Protein AF-A0A703T519-F1 (afdb_monomer_lite)

Sequence (59 aa):
NHLKLVRFAVENKTPSALNIRESDFWQPGIRAVMFSQPVSQLLAGTRMDVYVIRDGEGS

InterPro domains:
  IPR055397 TraK, C-terminal domain [PF2353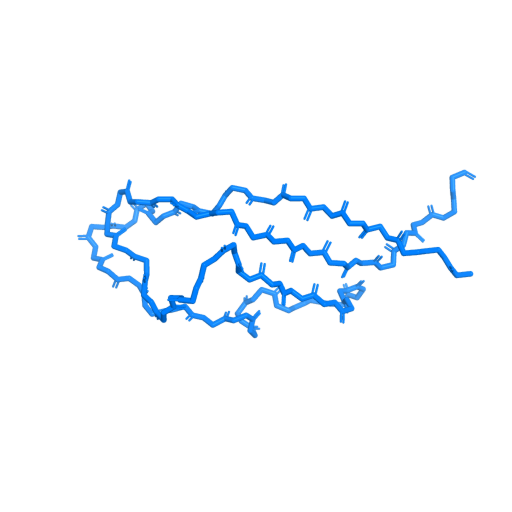6] (1-54)

Structure (mmCIF, N/CA/C/O backbone):
data_AF-A0A703T519-F1
#
_entry.id   AF-A0A703T519-F1
#
loop_
_atom_site.group_PDB
_atom_site.id
_atom_site.type_symbol
_atom_site.label_atom_id
_atom_site.label_alt_id
_atom_site.label_comp_id
_atom_site.label_asym_id
_atom_site.label_entity_id
_atom_site.label_seq_id
_atom_site.pdbx_PDB_ins_code
_atom_site.Cartn_x
_atom_site.Cartn_y
_atom_site.Cartn_z
_atom_site.occupancy
_atom_site.B_iso_or_equiv
_atom_site.auth_seq_id
_atom_site.auth_comp_id
_atom_site.auth_asym_id
_atom_site.auth_atom_id
_atom_site.pdbx_PDB_model_num
ATOM 1 N N . ASN A 1 1 ? 12.767 -1.881 -22.861 1.00 67.19 1 ASN A N 1
ATOM 2 C CA . ASN A 1 1 ? 11.750 -1.547 -21.845 1.00 67.19 1 ASN A CA 1
ATOM 3 C C . ASN A 1 1 ? 11.969 -2.499 -20.682 1.00 67.19 1 ASN A C 1
ATOM 5 O O . ASN A 1 1 ? 11.844 -3.697 -20.901 1.00 67.19 1 ASN A O 1
ATOM 9 N N . HIS A 1 2 ? 12.445 -2.020 -19.535 1.00 84.12 2 HIS A N 1
ATOM 10 C CA . HIS A 1 2 ? 12.681 -2.884 -18.375 1.00 84.12 2 HIS A CA 1
ATOM 11 C C . HIS A 1 2 ? 11.634 -2.563 -17.317 1.00 84.12 2 HIS A C 1
ATOM 13 O O . HIS A 1 2 ? 11.274 -1.406 -17.121 1.00 84.12 2 HIS A O 1
ATOM 19 N N . LEU A 1 3 ? 11.109 -3.602 -16.682 1.00 92.44 3 LEU A N 1
ATOM 20 C CA . LEU A 1 3 ? 10.133 -3.470 -15.612 1.00 92.44 3 LEU A CA 1
ATOM 21 C C . LEU A 1 3 ? 10.854 -3.555 -14.273 1.00 92.44 3 LEU A C 1
ATOM 23 O O . LEU A 1 3 ? 11.793 -4.337 -14.115 1.00 92.44 3 LEU A O 1
ATOM 27 N N . LYS A 1 4 ? 10.389 -2.777 -13.300 1.00 93.81 4 LYS A N 1
ATOM 28 C CA . LYS A 1 4 ? 10.872 -2.826 -11.922 1.00 93.81 4 LYS A CA 1
ATOM 29 C C . LYS A 1 4 ? 9.737 -3.219 -10.990 1.00 93.81 4 LYS A C 1
ATOM 31 O O . LYS A 1 4 ? 8.678 -2.596 -11.015 1.00 93.81 4 LYS A O 1
ATOM 36 N N . LEU A 1 5 ? 9.995 -4.211 -10.141 1.00 94.75 5 LEU A N 1
ATOM 37 C CA . LEU A 1 5 ? 9.137 -4.563 -9.014 1.00 94.75 5 LEU A CA 1
ATOM 38 C C . LEU A 1 5 ? 9.572 -3.770 -7.777 1.00 9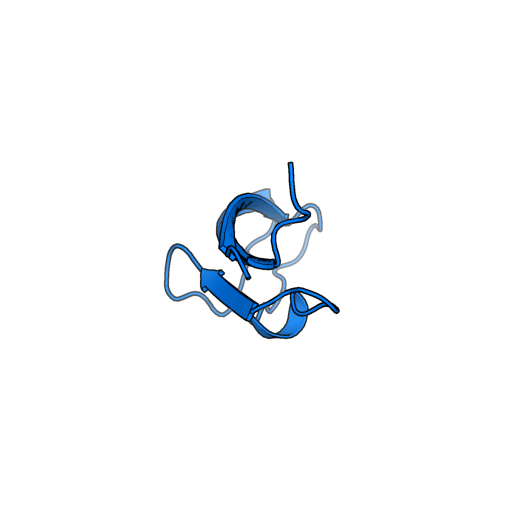4.75 5 LEU A C 1
ATOM 40 O O . LEU A 1 5 ? 10.744 -3.793 -7.397 1.00 94.75 5 LEU A O 1
ATOM 44 N N . VAL A 1 6 ? 8.631 -3.082 -7.139 1.00 95.75 6 VAL A N 1
ATOM 45 C CA . VAL A 1 6 ? 8.844 -2.345 -5.889 1.00 95.75 6 VAL A CA 1
ATOM 46 C C . VAL A 1 6 ? 7.840 -2.833 -4.854 1.00 95.75 6 VAL A C 1
ATOM 48 O O . VAL A 1 6 ? 6.660 -2.981 -5.160 1.00 95.75 6 VAL A O 1
ATOM 51 N N . ARG A 1 7 ? 8.302 -3.073 -3.624 1.00 97.00 7 ARG A N 1
ATOM 52 C CA . ARG A 1 7 ? 7.436 -3.403 -2.489 1.00 97.00 7 ARG A CA 1
ATOM 53 C C . ARG A 1 7 ? 7.225 -2.168 -1.624 1.00 97.00 7 ARG A C 1
ATOM 55 O O . ARG A 1 7 ? 8.197 -1.582 -1.150 1.00 97.00 7 ARG A O 1
ATOM 62 N N . PHE A 1 8 ? 5.968 -1.828 -1.380 1.00 96.56 8 PHE A N 1
ATOM 63 C CA . PHE A 1 8 ? 5.557 -0.772 -0.468 1.00 96.56 8 PHE A CA 1
ATOM 64 C C . PHE A 1 8 ? 4.904 -1.335 0.780 1.00 96.56 8 PHE A C 1
ATOM 66 O O . PHE A 1 8 ? 4.219 -2.349 0.758 1.00 96.56 8 PHE A O 1
ATOM 73 N N . ALA A 1 9 ? 5.112 -0.598 1.855 1.00 96.94 9 ALA A N 1
ATOM 74 C CA . ALA A 1 9 ? 4.493 -0.758 3.146 1.00 96.94 9 ALA A CA 1
ATOM 75 C C . ALA A 1 9 ? 3.307 0.203 3.249 1.00 96.94 9 ALA A C 1
ATOM 77 O O . ALA A 1 9 ? 3.526 1.397 3.452 1.00 96.94 9 ALA A O 1
ATOM 78 N N . VAL A 1 10 ? 2.077 -0.274 3.092 1.00 96.56 10 VAL A N 1
ATOM 79 C CA . VAL A 1 10 ? 0.895 0.596 3.147 1.00 96.56 10 VAL A CA 1
ATOM 80 C C . VAL A 1 10 ? 0.237 0.470 4.509 1.00 96.56 10 VAL A C 1
ATOM 82 O O . VAL A 1 10 ? -0.194 -0.612 4.895 1.00 96.56 10 VAL A O 1
ATOM 85 N N . GLU A 1 11 ? 0.172 1.579 5.236 1.00 97.50 11 GLU A N 1
ATOM 86 C CA . GLU A 1 11 ? -0.360 1.666 6.596 1.00 97.50 11 GLU A CA 1
ATOM 87 C C . GLU A 1 11 ? -1.597 2.566 6.623 1.00 97.50 11 GLU A C 1
ATOM 89 O O . GLU A 1 11 ? -1.571 3.682 6.093 1.00 97.50 11 GLU A O 1
ATOM 94 N N . ASN A 1 12 ? -2.665 2.112 7.280 1.00 97.44 12 ASN A N 1
ATOM 95 C CA . ASN A 1 12 ? -3.810 2.966 7.559 1.00 97.44 12 ASN A CA 1
ATOM 96 C C . ASN A 1 12 ? -3.572 3.764 8.848 1.00 97.44 12 ASN A C 1
ATOM 98 O 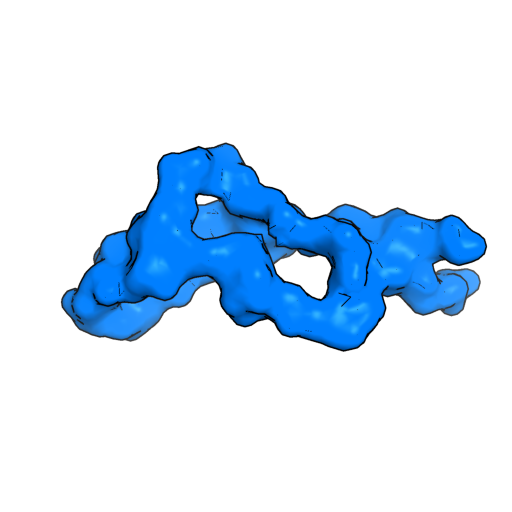O . ASN A 1 12 ? -3.773 3.265 9.955 1.00 97.44 12 ASN A O 1
ATOM 102 N N . LYS A 1 13 ? -3.197 5.033 8.679 1.00 97.06 13 LYS A N 1
ATOM 103 C CA . LYS A 1 13 ? -2.965 5.985 9.779 1.00 97.06 13 LYS A CA 1
ATOM 104 C C . LYS A 1 13 ? -4.226 6.708 10.257 1.00 97.06 13 LYS A C 1
ATOM 106 O O . LYS A 1 13 ? -4.145 7.578 11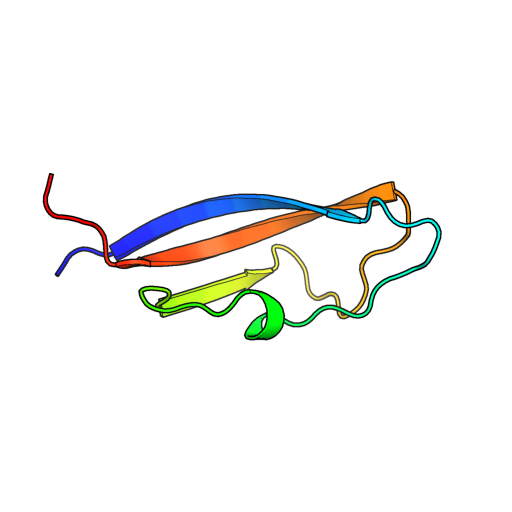.118 1.00 97.06 13 LYS A O 1
ATOM 111 N N . THR A 1 14 ? -5.382 6.396 9.679 1.00 96.31 14 THR A N 1
ATOM 112 C CA . THR A 1 14 ? -6.662 6.981 10.085 1.00 96.31 14 THR A CA 1
ATOM 113 C C . THR A 1 14 ? -7.281 6.165 11.226 1.00 96.31 14 THR A C 1
ATOM 115 O O . THR A 1 14 ? -6.983 4.975 11.360 1.00 96.31 14 THR A O 1
ATOM 118 N N . PRO A 1 15 ? -8.155 6.765 12.056 1.00 96.56 15 PRO A N 1
ATOM 119 C CA . PRO A 1 15 ? -8.825 6.044 13.140 1.00 96.56 15 PRO A CA 1
ATOM 120 C C . PRO A 1 15 ? -9.940 5.103 12.648 1.00 96.56 15 PRO A C 1
ATOM 122 O O . PRO A 1 15 ? -10.511 4.361 13.442 1.00 96.56 15 PRO A O 1
ATOM 125 N N . SER A 1 16 ? -10.273 5.128 11.355 1.00 97.69 16 SER A N 1
ATOM 126 C CA . SER A 1 16 ? -11.338 4.335 10.738 1.00 97.69 16 SER A CA 1
ATOM 127 C C . SER A 1 16 ? -10.775 3.292 9.785 1.00 97.69 16 SER A C 1
ATOM 129 O O . SER A 1 16 ? -9.689 3.458 9.240 1.00 97.69 16 SER A O 1
ATOM 131 N N . ALA A 1 17 ? -11.532 2.233 9.515 1.00 97.38 17 ALA A N 1
ATOM 132 C CA . ALA A 1 17 ? -11.173 1.332 8.432 1.00 97.38 17 ALA A CA 1
ATOM 133 C C . ALA A 1 17 ? -11.341 2.010 7.061 1.00 97.38 17 ALA A C 1
ATOM 135 O O . ALA A 1 17 ? -12.295 2.759 6.849 1.00 97.38 17 ALA A O 1
ATOM 136 N N . LEU A 1 18 ? -10.420 1.733 6.137 1.00 97.44 18 LEU A N 1
ATOM 137 C CA . LEU A 1 18 ? -10.442 2.273 4.779 1.00 97.44 18 LEU A CA 1
ATOM 138 C C . LEU A 1 18 ? -10.721 1.159 3.782 1.00 97.44 18 LEU A C 1
ATOM 140 O O . LEU A 1 18 ? -10.017 0.150 3.780 1.00 97.44 18 LEU A O 1
ATOM 144 N N . ASN A 1 19 ? -11.710 1.364 2.915 1.00 97.56 19 ASN A N 1
ATOM 145 C CA . ASN A 1 19 ? -11.880 0.519 1.740 1.00 97.56 19 ASN A CA 1
ATOM 146 C C . ASN A 1 19 ? -10.730 0.792 0.772 1.00 97.56 19 ASN A C 1
ATOM 148 O O . ASN A 1 19 ? -10.436 1.952 0.483 1.00 97.56 19 ASN A O 1
ATOM 152 N N . ILE A 1 20 ? -10.091 -0.271 0.294 1.00 96.00 20 ILE A N 1
ATOM 153 C CA . ILE A 1 20 ? -8.941 -0.184 -0.605 1.00 96.00 20 ILE A CA 1
ATOM 154 C C . ILE A 1 20 ? -9.118 -1.116 -1.797 1.00 96.00 20 ILE A C 1
ATOM 156 O O . ILE A 1 20 ? -9.654 -2.220 -1.683 1.00 96.00 20 ILE A O 1
ATOM 160 N N . ARG A 1 21 ? -8.640 -0.660 -2.949 1.00 97.06 21 ARG A N 1
ATOM 161 C CA . ARG A 1 21 ? -8.578 -1.406 -4.206 1.00 97.06 21 ARG A CA 1
ATOM 162 C C . ARG A 1 21 ? -7.229 -1.152 -4.854 1.00 97.06 21 ARG A C 1
ATOM 164 O O . ARG A 1 21 ? -6.639 -0.090 -4.685 1.00 97.06 21 ARG A O 1
ATOM 171 N N . GLU A 1 22 ? -6.757 -2.092 -5.660 1.00 96.12 22 GLU A N 1
ATOM 172 C CA . GLU A 1 22 ? -5.500 -1.929 -6.403 1.00 96.12 22 GLU A CA 1
ATOM 173 C C . GLU A 1 22 ? -5.528 -0.695 -7.320 1.00 96.12 22 GLU A C 1
ATOM 175 O O . GLU A 1 22 ? -4.520 -0.005 -7.465 1.00 96.12 22 GLU A O 1
ATOM 180 N N . SER A 1 23 ? -6.705 -0.350 -7.860 1.00 96.38 23 SER A N 1
ATOM 181 C CA . SER A 1 23 ? -6.920 0.854 -8.674 1.00 96.38 23 SER A CA 1
ATOM 182 C C . SER A 1 23 ? -6.598 2.158 -7.946 1.00 96.38 23 SER A C 1
ATOM 184 O O . SER A 1 23 ? -6.249 3.138 -8.595 1.00 96.38 23 SER A O 1
ATOM 186 N N . ASP A 1 24 ? -6.699 2.185 -6.616 1.00 95.25 24 ASP A N 1
ATOM 187 C CA . ASP A 1 24 ? -6.418 3.388 -5.826 1.00 95.25 24 ASP A CA 1
ATOM 188 C C . ASP A 1 24 ? -4.908 3.716 -5.815 1.00 95.25 24 ASP A C 1
ATOM 190 O O . ASP A 1 24 ? -4.511 4.835 -5.499 1.00 95.25 24 ASP A O 1
ATOM 194 N N . PHE A 1 25 ? -4.058 2.759 -6.208 1.00 94.75 25 PHE A N 1
ATOM 195 C CA . PHE A 1 25 ? -2.604 2.911 -6.306 1.00 94.75 25 PHE A CA 1
ATOM 196 C C . PHE A 1 25 ? -2.122 3.191 -7.738 1.00 94.75 25 PHE A C 1
ATOM 198 O O . PHE A 1 25 ? -0.922 3.378 -7.946 1.00 94.75 25 PHE A O 1
ATOM 205 N N . TRP A 1 26 ? -3.021 3.208 -8.729 1.00 95.06 26 TRP A N 1
ATOM 206 C CA . TRP A 1 26 ? -2.661 3.337 -10.142 1.00 95.06 26 TRP A CA 1
ATOM 207 C C . TRP A 1 26 ? -2.213 4.759 -10.502 1.00 95.06 26 TRP A C 1
ATOM 209 O O . TRP A 1 26 ? -2.904 5.735 -10.222 1.00 95.06 26 TRP A O 1
ATOM 219 N N . GLN A 1 27 ? -1.057 4.877 -11.159 1.00 92.94 27 GLN A N 1
ATOM 220 C CA . GLN A 1 27 ? -0.443 6.143 -11.581 1.00 92.94 27 GLN A CA 1
ATOM 221 C C . GLN A 1 27 ? 0.274 5.959 -12.931 1.00 92.94 27 GLN A C 1
ATOM 223 O O . GLN A 1 27 ? 0.620 4.827 -13.286 1.00 92.94 27 GLN A O 1
ATOM 228 N N . PRO A 1 28 ? 0.544 7.035 -13.696 1.00 94.31 2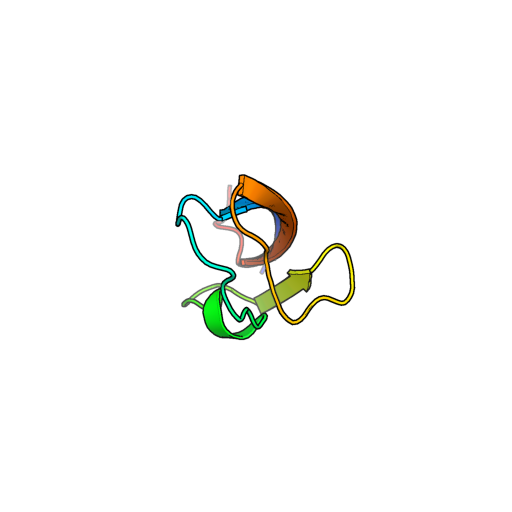8 PRO A N 1
ATOM 229 C CA . PRO A 1 28 ? 1.362 6.946 -14.903 1.00 94.31 28 PRO A CA 1
ATOM 230 C C . PRO A 1 28 ? 2.698 6.231 -14.646 1.00 94.31 28 PRO A C 1
ATOM 232 O O . PRO A 1 28 ? 3.371 6.476 -13.647 1.00 94.31 28 PRO A O 1
ATOM 235 N N . GLY A 1 29 ? 3.064 5.313 -15.542 1.00 92.50 29 GLY A N 1
ATOM 236 C CA . GLY A 1 29 ? 4.264 4.479 -15.407 1.00 92.50 29 GLY A CA 1
ATOM 237 C C . GLY A 1 29 ? 4.089 3.224 -14.542 1.00 92.50 29 GLY A C 1
ATOM 238 O O . GLY A 1 29 ? 4.965 2.361 -14.564 1.00 92.50 29 GLY A O 1
ATOM 239 N N . ILE A 1 30 ? 2.966 3.058 -13.832 1.00 95.31 30 ILE A N 1
ATOM 240 C CA . ILE A 1 30 ? 2.599 1.785 -13.193 1.00 95.31 30 ILE A CA 1
ATOM 241 C C . ILE A 1 30 ? 2.013 0.836 -14.245 1.00 95.31 30 ILE A C 1
ATOM 243 O O . ILE A 1 30 ? 1.276 1.236 -15.150 1.00 95.31 30 ILE A O 1
ATOM 247 N N . ARG A 1 31 ? 2.396 -0.435 -14.148 1.00 96.12 31 ARG A N 1
ATOM 248 C CA . ARG A 1 31 ? 1.994 -1.529 -15.041 1.00 96.12 31 ARG A CA 1
ATOM 249 C C . ARG A 1 31 ? 1.181 -2.594 -14.324 1.00 96.12 31 ARG A C 1
ATOM 251 O O . ARG A 1 31 ? 0.295 -3.173 -14.938 1.00 96.12 31 ARG A O 1
ATOM 258 N N . ALA A 1 32 ? 1.469 -2.833 -13.048 1.00 96.81 32 ALA A N 1
ATOM 259 C CA . ALA A 1 32 ? 0.668 -3.699 -12.198 1.00 96.81 32 ALA A CA 1
ATOM 260 C C . ALA A 1 32 ? 0.735 -3.237 -10.737 1.00 96.81 32 ALA A C 1
ATOM 262 O O . ALA A 1 32 ? 1.765 -2.718 -10.304 1.00 96.81 32 ALA A O 1
ATOM 263 N N . VAL A 1 33 ? -0.325 -3.491 -9.975 1.00 97.44 33 VAL A N 1
ATOM 264 C CA . VAL A 1 33 ? -0.349 -3.429 -8.511 1.00 97.44 33 VAL A CA 1
ATOM 265 C C . VAL A 1 33 ? -0.951 -4.737 -8.030 1.00 97.44 33 VAL A C 1
ATOM 267 O O . VAL A 1 33 ? -1.893 -5.227 -8.642 1.00 97.44 33 VAL A O 1
ATOM 270 N N . MET A 1 34 ? -0.384 -5.300 -6.972 1.00 97.62 34 MET A N 1
ATOM 271 C CA . MET A 1 34 ? -0.872 -6.519 -6.345 1.00 97.62 34 MET A CA 1
ATOM 272 C C . MET A 1 34 ? -0.788 -6.386 -4.830 1.00 97.62 34 MET A C 1
ATOM 274 O O . MET A 1 34 ? 0.258 -6.016 -4.283 1.00 97.62 34 MET A O 1
ATOM 278 N N . PHE A 1 35 ? -1.878 -6.704 -4.144 1.00 97.50 35 PHE A N 1
ATOM 279 C CA . PHE A 1 35 ? -1.874 -6.810 -2.686 1.00 97.50 35 PHE A CA 1
ATOM 280 C C . PHE A 1 35 ? -1.218 -8.118 -2.236 1.00 97.50 35 PHE A C 1
ATOM 282 O O . PHE A 1 35 ? -1.376 -9.156 -2.875 1.00 97.50 35 PHE A O 1
ATOM 289 N N . SER A 1 36 ? -0.488 -8.098 -1.115 1.00 96.44 36 SER A N 1
ATOM 290 C CA . SER A 1 36 ? 0.132 -9.314 -0.563 1.00 96.44 36 SER A CA 1
ATOM 291 C C . SER A 1 36 ? -0.886 -10.345 -0.061 1.00 96.44 36 SER A C 1
ATOM 293 O O . SER A 1 36 ? -0.532 -11.494 0.185 1.00 96.44 36 SER A O 1
ATOM 295 N N . GLN A 1 37 ? -2.136 -9.924 0.131 1.00 93.69 37 GLN A N 1
ATOM 296 C CA . GLN A 1 37 ? -3.252 -10.734 0.600 1.00 93.69 37 GLN A CA 1
ATOM 297 C C . GLN A 1 37 ? -4.569 -10.189 0.024 1.00 93.69 37 GLN A C 1
ATOM 299 O O . GLN A 1 37 ? -4.673 -8.982 -0.209 1.00 93.69 37 GLN A O 1
ATOM 304 N N . PRO A 1 38 ? -5.588 -11.040 -0.190 1.00 91.50 38 PRO A N 1
ATOM 305 C CA . PRO A 1 38 ? -6.880 -10.600 -0.702 1.00 91.50 38 PRO A CA 1
ATOM 306 C C . PRO A 1 38 ? -7.636 -9.828 0.385 1.00 91.50 38 PRO A C 1
ATOM 308 O O . PRO A 1 38 ? -8.275 -10.414 1.256 1.00 91.50 38 PRO A O 1
ATOM 311 N N . VAL A 1 39 ? -7.555 -8.499 0.341 1.00 93.06 39 VAL A N 1
ATOM 312 C CA . VAL A 1 39 ? -8.304 -7.606 1.232 1.00 93.06 39 VAL A CA 1
ATOM 313 C C . VAL A 1 39 ? -8.987 -6.504 0.440 1.00 93.06 39 VAL A C 1
ATOM 315 O O . VAL A 1 39 ? -8.439 -5.971 -0.520 1.00 93.06 39 VAL A O 1
ATOM 318 N N . SER A 1 40 ? -10.184 -6.137 0.884 1.00 95.50 40 SER A N 1
ATOM 319 C CA . SER A 1 40 ? -10.926 -4.971 0.396 1.00 95.50 40 SER A CA 1
ATOM 320 C C . SER A 1 40 ? -10.918 -3.814 1.397 1.00 95.50 40 SER A C 1
ATOM 322 O O . SER A 1 40 ? -11.449 -2.745 1.108 1.00 95.50 40 SER A O 1
ATOM 324 N N . GLN A 1 41 ? -10.341 -4.026 2.584 1.00 96.81 41 GLN A N 1
ATOM 325 C CA . GLN A 1 41 ? -10.349 -3.071 3.683 1.00 96.81 41 GLN A CA 1
ATOM 326 C C . GLN A 1 41 ? -9.045 -3.1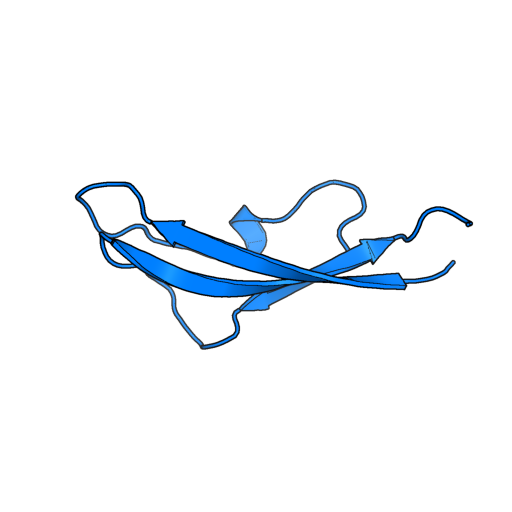50 4.484 1.00 96.81 41 GLN A C 1
ATOM 328 O O . GLN A 1 41 ? -8.592 -4.239 4.837 1.00 96.81 41 GLN A O 1
ATOM 333 N N . LEU A 1 42 ? -8.469 -1.992 4.809 1.00 96.62 42 LEU A N 1
ATOM 334 C CA . LEU A 1 42 ? -7.333 -1.856 5.718 1.00 96.62 42 LEU A CA 1
ATOM 335 C C . LEU A 1 42 ? -7.831 -1.252 7.034 1.00 96.62 42 LEU A C 1
ATOM 337 O O . LEU A 1 42 ? -8.309 -0.116 7.069 1.00 96.62 42 LEU A O 1
ATOM 341 N N . LEU A 1 43 ? -7.770 -2.020 8.120 1.00 97.62 43 LEU A N 1
ATOM 342 C CA . LEU A 1 43 ? -8.244 -1.582 9.437 1.00 97.62 43 LEU A CA 1
ATOM 343 C C . LEU A 1 43 ? -7.333 -0.493 10.018 1.00 97.62 43 LEU A C 1
ATOM 345 O O . LEU A 1 43 ? -6.159 -0.404 9.656 1.00 97.62 43 LEU A O 1
ATOM 349 N N . ALA A 1 44 ? -7.868 0.324 10.925 1.00 97.81 44 ALA A N 1
ATOM 350 C CA . ALA A 1 44 ? -7.109 1.380 11.592 1.00 97.81 44 ALA A CA 1
ATOM 351 C C . ALA A 1 44 ? -5.840 0.821 12.263 1.00 97.81 44 ALA A C 1
ATOM 353 O O . ALA A 1 44 ? -5.895 -0.200 12.950 1.00 97.81 44 ALA A O 1
ATOM 354 N N . GLY A 1 45 ? -4.695 1.468 12.032 1.00 96.88 45 GLY A N 1
ATOM 355 C CA . GLY A 1 45 ? -3.394 1.073 12.584 1.00 96.88 45 GLY A CA 1
ATOM 356 C C . GLY A 1 45 ? -2.774 -0.186 11.969 1.00 96.88 45 GLY A C 1
ATOM 357 O O . GLY A 1 45 ? -1.692 -0.595 12.385 1.00 96.88 45 GLY A O 1
ATOM 358 N N . THR A 1 46 ? -3.428 -0.819 10.989 1.00 96.81 46 THR A N 1
ATOM 359 C CA . THR A 1 46 ? -2.887 -2.010 10.317 1.00 96.81 46 THR A CA 1
ATOM 360 C C . THR A 1 46 ? -2.080 -1.653 9.076 1.00 96.81 46 THR A C 1
ATOM 362 O O . THR A 1 46 ? -2.208 -0.567 8.501 1.00 96.81 46 THR A O 1
ATOM 365 N N . ARG A 1 47 ? -1.238 -2.600 8.657 1.00 96.75 47 ARG A N 1
ATOM 366 C CA . ARG A 1 47 ? -0.358 -2.473 7.501 1.00 96.75 47 ARG A CA 1
ATOM 367 C C . ARG A 1 47 ? -0.445 -3.701 6.604 1.00 96.75 47 ARG A C 1
ATOM 369 O O . ARG A 1 47 ? -0.608 -4.817 7.088 1.00 96.75 47 ARG A O 1
ATOM 376 N N . MET A 1 48 ? -0.263 -3.477 5.308 1.00 96.75 48 MET A N 1
ATOM 377 C CA . MET A 1 48 ? -0.159 -4.509 4.283 1.00 96.75 48 MET A CA 1
ATOM 378 C C . MET A 1 48 ? 0.998 -4.200 3.326 1.00 96.75 48 MET A C 1
ATOM 380 O O . MET A 1 48 ? 1.329 -3.033 3.098 1.00 96.75 48 MET A O 1
ATOM 384 N N . ASP A 1 49 ? 1.603 -5.240 2.755 1.00 98.00 49 ASP A N 1
ATOM 385 C CA . ASP A 1 49 ? 2.558 -5.075 1.665 1.00 98.00 49 ASP A CA 1
ATOM 386 C C . ASP A 1 49 ? 1.820 -4.953 0.317 1.00 98.00 49 ASP A C 1
ATOM 388 O O . ASP A 1 49 ? 0.910 -5.722 -0.002 1.00 98.00 49 ASP A O 1
ATOM 392 N N . VAL A 1 50 ? 2.231 -3.982 -0.496 1.00 97.62 50 VAL A N 1
ATOM 393 C CA . VAL A 1 50 ? 1.717 -3.757 -1.852 1.00 97.62 50 VAL A CA 1
ATOM 394 C C . VAL A 1 50 ? 2.874 -3.830 -2.834 1.00 97.62 50 VAL A C 1
ATOM 396 O O . VAL A 1 50 ? 3.870 -3.116 -2.704 1.00 97.62 50 VAL A O 1
ATOM 399 N N . TYR A 1 51 ? 2.745 -4.699 -3.826 1.00 97.69 51 TYR A N 1
ATOM 400 C CA . TYR A 1 51 ? 3.727 -4.877 -4.884 1.00 97.69 51 TYR A CA 1
ATOM 401 C C . TYR A 1 51 ? 3.318 -4.056 -6.098 1.00 97.69 51 TYR A C 1
ATOM 403 O O . TYR A 1 51 ? 2.193 -4.166 -6.571 1.00 97.69 51 TYR A O 1
ATOM 411 N N . VAL A 1 52 ? 4.236 -3.242 -6.612 1.00 97.12 52 VAL A N 1
ATOM 412 C CA . VAL A 1 52 ? 4.009 -2.380 -7.773 1.00 97.12 52 VAL A CA 1
ATOM 413 C C . VAL A 1 52 ? 5.030 -2.724 -8.846 1.00 97.12 52 VAL A C 1
ATOM 415 O O . VAL A 1 52 ? 6.237 -2.639 -8.611 1.00 97.12 52 VAL A O 1
ATOM 418 N N . ILE A 1 53 ? 4.549 -3.085 -10.033 1.00 96.38 53 ILE A N 1
ATOM 419 C CA . ILE A 1 53 ? 5.364 -3.152 -11.244 1.00 96.38 53 ILE A CA 1
ATOM 420 C C . ILE A 1 53 ? 5.252 -1.804 -11.938 1.00 96.38 53 ILE A C 1
ATOM 422 O O . ILE A 1 53 ? 4.150 -1.330 -12.210 1.00 96.38 53 ILE A O 1
ATOM 426 N N . ARG A 1 54 ? 6.389 -1.197 -12.253 1.00 93.62 54 ARG A N 1
ATOM 427 C CA . ARG A 1 54 ? 6.469 0.063 -12.994 1.00 93.62 54 ARG A CA 1
ATOM 428 C C . ARG A 1 54 ? 7.481 -0.034 -14.122 1.00 93.62 54 ARG A C 1
ATOM 430 O O . ARG A 1 54 ? 8.349 -0.910 -14.095 1.00 93.62 54 ARG A O 1
ATOM 437 N N . ASP A 1 55 ? 7.379 0.874 -15.084 1.00 90.94 55 ASP A N 1
ATOM 438 C CA . ASP A 1 55 ? 8.487 1.112 -16.003 1.00 90.94 55 ASP A CA 1
ATOM 439 C C . ASP A 1 55 ? 9.731 1.462 -15.180 1.00 90.94 55 ASP A C 1
ATOM 441 O O . ASP A 1 55 ? 9.667 2.234 -14.213 1.00 90.94 55 ASP A O 1
ATOM 445 N N . GLY A 1 56 ? 10.857 0.862 -15.532 1.00 79.38 56 GLY A N 1
ATOM 446 C CA . GLY A 1 56 ? 12.145 1.293 -15.033 1.00 79.38 56 GLY A CA 1
ATOM 447 C C . GLY A 1 56 ? 12.725 2.383 -15.935 1.00 79.38 56 GLY A C 1
ATOM 448 O O . GLY A 1 56 ? 12.596 2.333 -17.162 1.00 79.38 56 GLY A O 1
ATOM 449 N N . GLU A 1 57 ? 13.355 3.382 -15.323 1.00 67.50 57 GLU A N 1
ATOM 450 C CA . GLU A 1 57 ? 14.193 4.345 -16.038 1.00 67.50 57 GLU A CA 1
ATOM 451 C C . GLU A 1 57 ? 15.551 3.711 -16.324 1.00 67.50 57 GLU A C 1
ATOM 453 O O . GLU A 1 57 ? 16.111 3.038 -15.460 1.00 67.50 57 GLU A O 1
ATOM 458 N N . GLY A 1 58 ? 16.025 3.855 -17.569 1.00 56.41 58 GLY A N 1
ATOM 459 C CA . GLY A 1 58 ? 17.277 3.249 -18.025 1.00 56.41 58 GLY A CA 1
ATOM 460 C C . GLY A 1 58 ? 18.401 3.707 -17.115 1.00 56.41 58 GLY A C 1
ATOM 461 O O . GLY A 1 58 ? 18.655 4.905 -17.045 1.00 56.41 58 GLY A O 1
ATOM 462 N N . SER A 1 59 ? 18.985 2.762 -16.379 1.00 51.50 59 SER A N 1
ATOM 463 C CA . SER A 1 59 ? 20.103 3.030 -15.481 1.00 51.50 59 SER A CA 1
ATOM 464 C C . SER A 1 59 ? 21.393 3.297 -16.240 1.00 51.50 59 SER A C 1
ATOM 466 O O . SER A 1 59 ? 21.525 2.804 -17.384 1.00 51.50 59 SER A O 1
#

Organism: Salmonella enterica (NCBI:txid28901)

Foldseek 3Di:
DDKDKDKDKDFAQDQAKDFDDQVVVDDPQWDDKDWPDDDRIHGHGGITIIITIGDDDDD

pLDDT: mean 93.11, std 9.46, range [51.5, 98.0]

Secondary structure (DSSP, 8-state):
--EEEEEEEEE--SSS-EE--GGGG--TTEEEEEESS--SEE-TT-EEEEEEEEEPP--

Radius of gyration: 12.88 Å; chains: 1; bounding box: 32×18×35 Å